Protein AF-A0A1Y3CU54-F1 (afdb_monomer)

Radius of gyration: 9.65 Å; Cα contacts (8 Å, |Δi|>4): 16; chains: 1; bounding box: 17×18×23 Å

Nearest PDB structures (foldseek):
  1tc3-assembly1_C  TM=9.726E-01  e=1.233E+00  Caenorhabditis elegans
  1xsv-assembly1_B  TM=5.739E-01  e=2.170E+00  Staphylococcus aureus
  6dvb-assembly1_F  TM=6.142E-01  e=5.064E+00  Mycobacterium tuberculosis H37Rv
  7lq4-assembly1_A  TM=6.008E-01  e=5.064E+00  Rubrobacter radiotolerans
  6dxo-assembly1_A  TM=5.950E-01  e=6.718E+00  Streptomyces venezuelae ATCC 10712

pLDDT: mean 86.63, std 10.96, range [49.41, 94.81]

Foldseek 3Di:
DCCVDDDPVLVVQVVVCVVVVDDLVVSCVVVVHDSD

St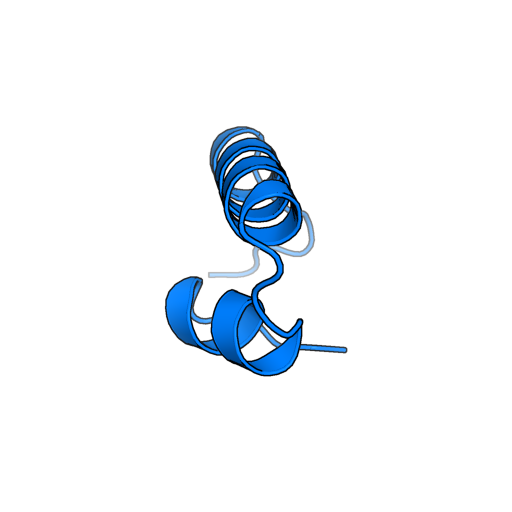ructure (mmCIF, N/CA/C/O backbone):
data_AF-A0A1Y3CU54-F1
#
_entry.id   AF-A0A1Y3CU54-F1
#
loop_
_atom_site.group_PDB
_atom_site.id
_atom_site.type_symbol
_atom_site.label_atom_id
_atom_site.label_alt_id
_atom_site.label_comp_id
_atom_site.label_asym_id
_atom_site.label_entity_id
_atom_site.label_seq_id
_atom_site.pdbx_PDB_ins_code
_atom_site.Cartn_x
_atom_site.Cartn_y
_atom_site.Cartn_z
_atom_site.occupancy
_atom_site.B_iso_or_equiv
_atom_site.auth_seq_id
_atom_site.auth_comp_id
_atom_site.auth_asym_id
_atom_site.auth_atom_id
_atom_site.pdbx_PDB_model_num
ATOM 1 N N . MET A 1 1 ? 6.128 -10.941 -15.838 1.00 49.41 1 MET A N 1
ATOM 2 C CA . MET A 1 1 ? 6.420 -9.551 -15.432 1.00 49.41 1 MET A CA 1
ATOM 3 C C . MET A 1 1 ? 7.154 -9.599 -14.105 1.00 49.41 1 MET A C 1
ATOM 5 O O . MET A 1 1 ? 6.548 -9.940 -13.102 1.00 49.41 1 MET A O 1
ATOM 9 N N . ASN A 1 2 ? 8.471 -9.398 -14.134 1.00 57.56 2 ASN A N 1
ATOM 10 C CA . ASN A 1 2 ? 9.368 -9.620 -12.999 1.00 57.56 2 ASN A CA 1
ATOM 11 C C . ASN A 1 2 ? 9.745 -8.251 -12.406 1.00 57.56 2 ASN A C 1
ATOM 13 O O . ASN A 1 2 ? 10.808 -7.711 -12.694 1.00 57.56 2 ASN A O 1
ATOM 17 N N . TYR A 1 3 ? 8.816 -7.621 -11.683 1.00 58.78 3 TYR A N 1
ATOM 18 C CA . TYR A 1 3 ? 9.044 -6.306 -11.073 1.00 58.78 3 TYR A CA 1
ATOM 19 C C . TYR A 1 3 ? 9.536 -6.482 -9.639 1.00 58.78 3 TYR A C 1
ATOM 21 O O . TYR A 1 3 ? 8.803 -6.275 -8.672 1.00 58.78 3 TYR A O 1
ATOM 29 N N . THR A 1 4 ? 10.803 -6.878 -9.516 1.00 72.81 4 THR A N 1
ATOM 30 C CA . THR A 1 4 ? 11.490 -7.073 -8.231 1.00 72.81 4 THR A CA 1
ATOM 31 C C . THR A 1 4 ? 11.454 -5.809 -7.365 1.00 72.81 4 THR A C 1
ATOM 33 O O . THR A 1 4 ? 11.487 -5.904 -6.144 1.00 72.81 4 THR A O 1
ATOM 36 N N . HIS A 1 5 ? 11.326 -4.622 -7.969 1.00 80.94 5 HIS A N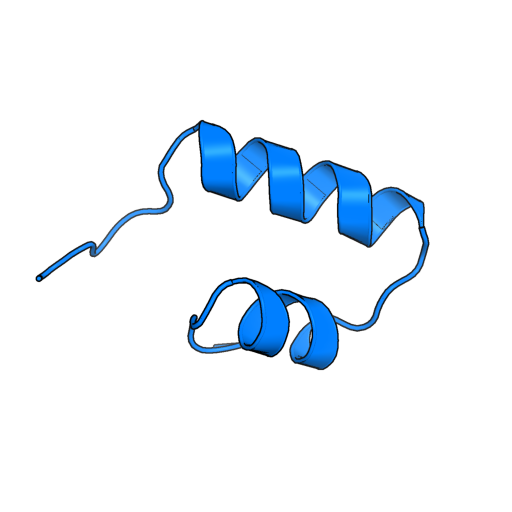 1
ATOM 37 C CA . HIS A 1 5 ? 11.296 -3.341 -7.262 1.00 80.94 5 HIS A CA 1
ATOM 38 C C . HIS A 1 5 ? 9.973 -2.593 -7.470 1.00 80.94 5 HIS A C 1
ATOM 40 O O . HIS A 1 5 ? 9.325 -2.705 -8.514 1.00 80.94 5 HIS A O 1
ATOM 46 N N . LEU A 1 6 ? 9.573 -1.819 -6.457 1.00 85.62 6 LEU A N 1
ATOM 47 C CA . LEU A 1 6 ? 8.469 -0.865 -6.555 1.00 85.62 6 LEU A CA 1
ATOM 48 C C . LEU A 1 6 ? 8.852 0.262 -7.513 1.00 85.62 6 LEU A C 1
ATOM 50 O O . LEU A 1 6 ? 9.907 0.890 -7.362 1.00 85.62 6 LEU A O 1
ATOM 54 N N . THR A 1 7 ? 7.978 0.532 -8.471 1.00 89.50 7 THR A N 1
ATOM 55 C CA . THR A 1 7 ? 8.052 1.723 -9.316 1.00 89.50 7 THR A CA 1
ATOM 56 C C . THR A 1 7 ? 7.818 2.984 -8.483 1.00 89.50 7 THR A C 1
ATOM 58 O O . THR A 1 7 ? 7.330 2.934 -7.352 1.00 89.50 7 THR A O 1
ATOM 61 N N . GLN A 1 8 ? 8.193 4.142 -9.024 1.00 89.75 8 GLN A N 1
ATOM 62 C CA . GLN A 1 8 ? 7.976 5.415 -8.339 1.00 89.75 8 GLN A CA 1
ATOM 63 C C . GLN A 1 8 ? 6.490 5.684 -8.076 1.00 89.75 8 GLN A C 1
ATOM 65 O O . GLN A 1 8 ? 6.146 6.097 -6.972 1.00 89.75 8 GLN A O 1
ATOM 70 N N . ASP A 1 9 ? 5.625 5.367 -9.037 1.00 90.25 9 ASP A N 1
ATOM 71 C CA . ASP A 1 9 ? 4.179 5.548 -8.908 1.00 90.25 9 ASP A CA 1
ATOM 72 C C . ASP A 1 9 ? 3.579 4.647 -7.827 1.00 90.25 9 ASP A C 1
ATOM 74 O O . ASP A 1 9 ? 2.804 5.116 -6.995 1.00 90.25 9 ASP A O 1
ATOM 78 N N . GLU A 1 10 ? 3.997 3.379 -7.760 1.00 89.56 10 GLU A N 1
ATOM 79 C CA . GLU A 1 10 ? 3.566 2.476 -6.687 1.00 89.56 10 GLU A CA 1
ATOM 80 C C . GLU A 1 10 ? 4.018 2.990 -5.314 1.00 89.56 10 GLU A C 1
ATOM 82 O O . GLU A 1 10 ? 3.239 2.959 -4.365 1.00 89.56 10 GLU A O 1
ATOM 87 N N . ARG A 1 11 ? 5.243 3.528 -5.194 1.00 91.75 11 ARG A N 1
ATOM 88 C CA . ARG A 1 11 ? 5.707 4.144 -3.937 1.00 91.75 11 ARG A CA 1
ATOM 89 C C . ARG A 1 11 ? 4.841 5.337 -3.537 1.00 91.75 11 ARG A C 1
ATOM 91 O O . ARG A 1 11 ? 4.493 5.455 -2.364 1.00 91.75 11 ARG A O 1
ATOM 98 N N . TYR A 1 12 ? 4.466 6.193 -4.488 1.00 94.81 12 TYR A N 1
ATOM 99 C CA . TYR A 1 12 ? 3.562 7.315 -4.223 1.00 94.81 12 TYR A CA 1
ATOM 100 C C . TYR A 1 12 ? 2.169 6.847 -3.797 1.00 94.81 12 TYR A C 1
ATOM 102 O O . TYR A 1 12 ? 1.622 7.378 -2.830 1.00 94.81 12 TYR A O 1
ATOM 110 N N . GLN A 1 13 ? 1.615 5.830 -4.460 1.00 92.44 13 GLN A N 1
ATOM 111 C CA . GLN A 1 13 ? 0.320 5.255 -4.092 1.00 92.44 13 GLN A CA 1
ATOM 112 C C . GLN A 1 13 ? 0.344 4.631 -2.695 1.00 92.44 13 GLN A C 1
ATOM 114 O O . GLN A 1 13 ? -0.566 4.888 -1.910 1.00 92.44 13 GLN A O 1
ATOM 119 N N . ILE A 1 14 ? 1.390 3.874 -2.345 1.00 93.00 14 ILE A N 1
ATOM 120 C CA . ILE A 1 14 ? 1.563 3.332 -0.987 1.00 93.00 14 ILE A CA 1
ATOM 121 C C . ILE A 1 14 ? 1.581 4.471 0.033 1.00 93.00 14 ILE A C 1
ATOM 123 O O . ILE A 1 14 ? 0.869 4.407 1.029 1.00 93.00 14 ILE A O 1
ATOM 127 N N . PHE A 1 15 ? 2.354 5.530 -0.222 1.00 93.81 15 PHE A N 1
ATOM 128 C CA . PHE A 1 15 ? 2.476 6.652 0.709 1.00 93.81 15 PHE A CA 1
ATOM 129 C C . PHE A 1 15 ? 1.150 7.400 0.905 1.00 93.81 15 PHE A C 1
ATOM 131 O O . PHE A 1 15 ? 0.819 7.780 2.026 1.00 93.81 15 PHE A O 1
ATOM 138 N N . ALA A 1 16 ? 0.372 7.588 -0.164 1.00 94.62 16 ALA A N 1
ATOM 139 C CA . ALA A 1 16 ? -0.958 8.186 -0.084 1.00 94.62 16 ALA A CA 1
ATOM 140 C C . ALA A 1 16 ? -1.917 7.318 0.746 1.00 94.62 16 ALA A C 1
ATOM 142 O O . ALA A 1 16 ? -2.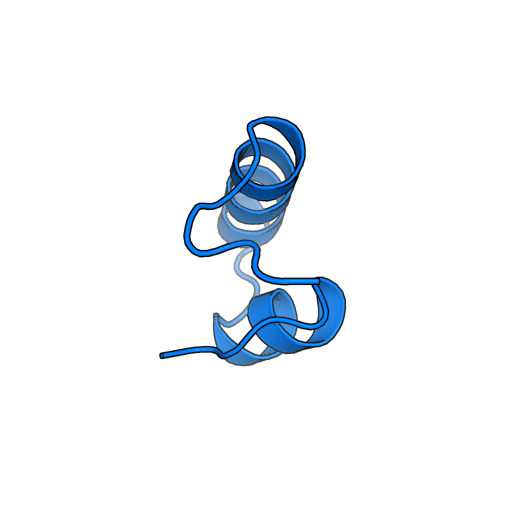561 7.820 1.661 1.00 94.62 16 ALA A O 1
ATOM 143 N N . LEU A 1 17 ? -1.946 6.008 0.491 1.00 93.69 17 LEU A N 1
ATOM 144 C CA . LEU A 1 17 ? -2.829 5.081 1.202 1.00 93.69 17 LEU A CA 1
ATOM 145 C C . LEU A 1 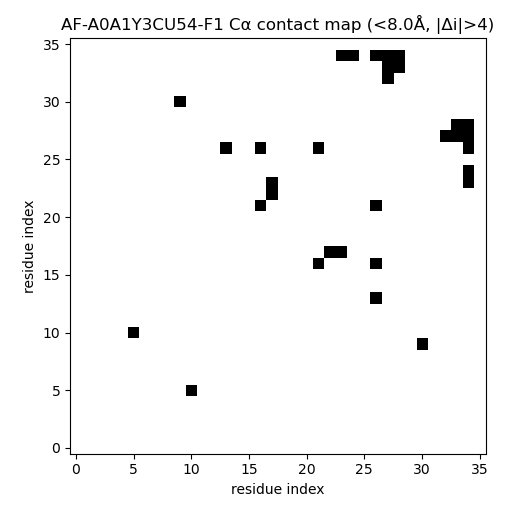17 ? -2.436 4.895 2.675 1.00 93.69 17 LEU A C 1
ATOM 147 O O . LEU A 1 17 ? -3.310 4.745 3.523 1.00 93.69 17 LEU A O 1
ATOM 151 N N . LEU A 1 18 ? -1.140 4.942 2.996 1.00 92.69 18 LEU A N 1
ATOM 152 C CA . LEU A 1 18 ? -0.665 4.935 4.381 1.00 92.69 18 LEU A CA 1
ATOM 153 C C . LEU A 1 18 ? -1.091 6.197 5.141 1.00 92.69 18 LEU A C 1
ATOM 155 O O . LEU A 1 18 ? -1.410 6.108 6.320 1.00 92.69 18 LEU A O 1
ATOM 159 N N . ARG A 1 19 ? -1.132 7.365 4.483 1.00 93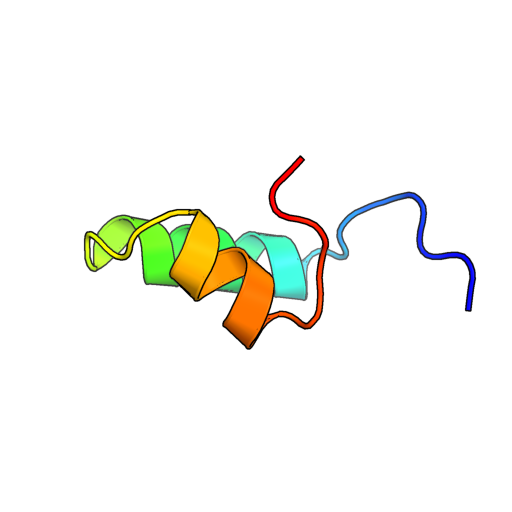.50 19 ARG A N 1
ATOM 160 C CA . ARG A 1 19 ? -1.633 8.608 5.100 1.00 93.50 19 ARG A CA 1
ATOM 161 C C . ARG A 1 19 ? -3.129 8.573 5.408 1.00 93.50 19 ARG A C 1
ATOM 163 O O . ARG A 1 19 ? -3.580 9.358 6.232 1.00 93.50 19 ARG A O 1
ATOM 170 N N . GLU A 1 20 ? -3.874 7.699 4.743 1.00 93.81 20 GLU A N 1
ATOM 171 C CA . GLU A 1 20 ? -5.305 7.468 4.969 1.00 93.81 20 GLU A CA 1
ATOM 172 C C . GLU A 1 20 ? -5.560 6.335 5.988 1.00 93.81 20 GLU A C 1
ATOM 174 O O . GLU A 1 20 ? -6.689 5.871 6.119 1.00 93.81 20 GLU A O 1
ATOM 179 N N . ASP A 1 21 ? -4.521 5.886 6.710 1.00 93.75 21 ASP A N 1
ATOM 180 C CA . ASP A 1 21 ? -4.573 4.818 7.722 1.00 93.75 21 ASP A CA 1
ATOM 181 C C . ASP A 1 21 ? -5.074 3.458 7.191 1.00 93.75 21 ASP A C 1
ATOM 183 O O . ASP A 1 21 ? -5.577 2.604 7.931 1.00 93.75 21 ASP A O 1
ATOM 187 N N . PHE A 1 22 ? -4.899 3.191 5.893 1.00 93.12 22 PHE A N 1
ATOM 188 C CA . PHE A 1 22 ? -5.224 1.876 5.353 1.00 93.12 22 PHE A CA 1
ATOM 189 C C . PHE A 1 22 ? -4.237 0.798 5.807 1.00 93.12 22 PHE A C 1
ATOM 191 O O . PHE A 1 22 ? -3.018 0.972 5.815 1.00 93.12 22 PHE A O 1
ATOM 198 N N . SER A 1 23 ? -4.773 -0.391 6.093 1.00 93.12 23 SER A N 1
ATOM 199 C CA . SER A 1 23 ? -3.952 -1.554 6.438 1.00 93.12 23 SER A CA 1
ATOM 200 C C . SER A 1 23 ? -3.022 -1.972 5.291 1.00 93.12 23 SER A C 1
ATOM 202 O O . SER A 1 23 ? -3.407 -1.966 4.120 1.00 93.12 23 SER A O 1
ATOM 204 N N . ILE A 1 24 ? -1.829 -2.462 5.634 1.00 90.62 24 ILE A N 1
ATOM 205 C CA . ILE A 1 24 ? -0.836 -2.962 4.665 1.00 90.62 24 ILE A CA 1
ATOM 206 C C . ILE A 1 24 ? -1.434 -4.046 3.750 1.00 90.62 24 ILE A C 1
ATOM 208 O O . ILE A 1 24 ? -1.176 -4.055 2.550 1.00 90.62 24 ILE A O 1
ATOM 212 N N . ARG A 1 25 ? -2.298 -4.923 4.285 1.00 92.81 25 ARG A N 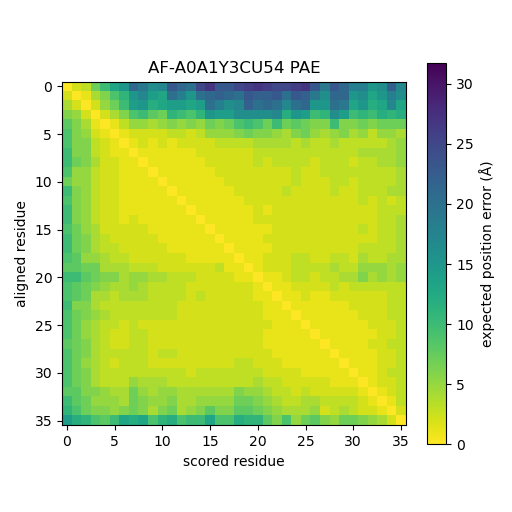1
ATOM 213 C CA . ARG A 1 25 ? -2.999 -5.955 3.497 1.00 92.81 25 ARG A CA 1
ATOM 214 C C . ARG A 1 25 ? -3.913 -5.357 2.432 1.00 92.81 25 ARG A C 1
ATOM 216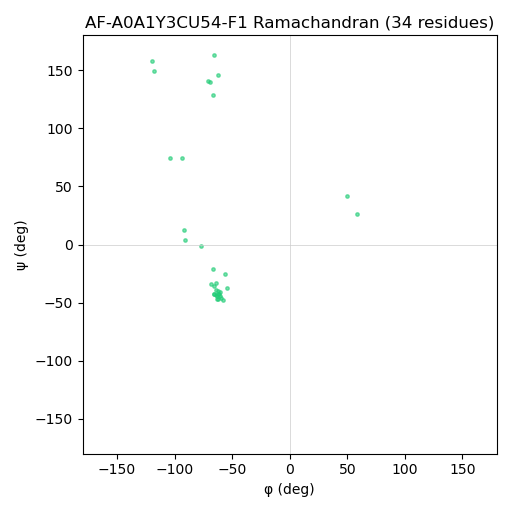 O O . ARG A 1 25 ? -3.939 -5.849 1.309 1.00 92.81 25 ARG A O 1
ATOM 223 N N . TYR A 1 26 ? -4.647 -4.305 2.786 1.00 92.62 26 TYR A N 1
ATOM 224 C CA . TYR A 1 26 ? -5.515 -3.602 1.847 1.00 92.62 26 TYR A CA 1
ATOM 225 C C . TYR A 1 26 ? -4.700 -2.913 0.747 1.00 92.62 26 TYR A C 1
ATOM 227 O O . TYR A 1 26 ? -5.045 -3.012 -0.428 1.00 92.62 26 TYR A O 1
ATOM 235 N N . ILE A 1 27 ? -3.586 -2.276 1.113 1.00 92.94 27 ILE A N 1
ATOM 236 C CA . ILE A 1 27 ? -2.682 -1.616 0.164 1.00 92.94 27 ILE A CA 1
ATOM 237 C C . ILE A 1 27 ? -2.078 -2.639 -0.807 1.00 92.94 27 ILE A C 1
ATOM 239 O O . ILE A 1 27 ? -2.122 -2.437 -2.018 1.00 92.94 27 ILE A O 1
ATOM 243 N N . ALA A 1 28 ? -1.581 -3.765 -0.294 1.00 91.69 28 ALA A N 1
ATOM 244 C CA . ALA A 1 28 ? -1.023 -4.843 -1.104 1.00 91.69 28 ALA A CA 1
ATOM 245 C 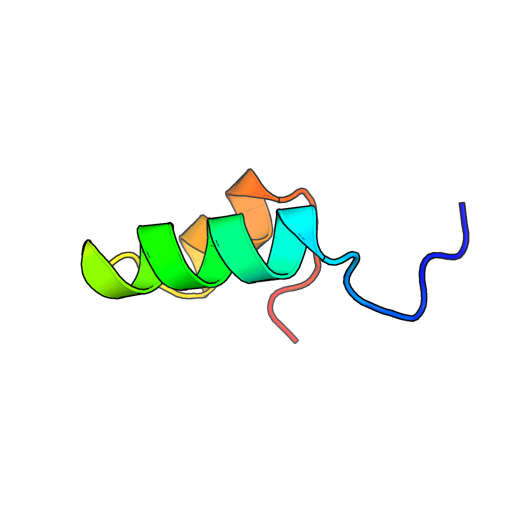C . ALA A 1 28 ? -2.060 -5.434 -2.074 1.00 91.69 28 ALA A C 1
ATOM 247 O O . ALA A 1 28 ? -1.780 -5.575 -3.263 1.00 91.69 28 ALA A O 1
ATOM 248 N N . TRP A 1 29 ? -3.286 -5.687 -1.598 1.00 91.50 29 TRP A N 1
ATOM 249 C CA . TRP A 1 29 ? -4.394 -6.138 -2.444 1.00 91.50 29 TRP A CA 1
ATOM 250 C 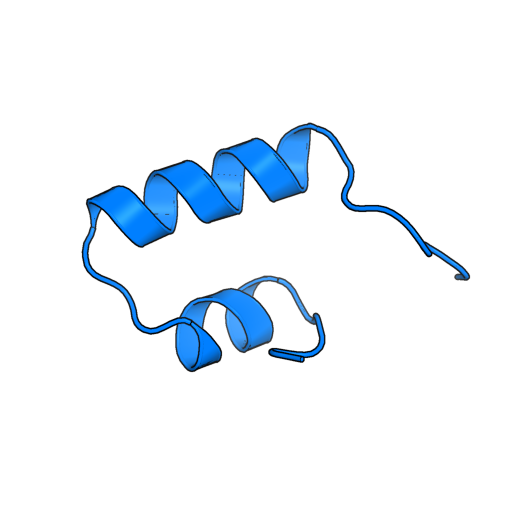C . TRP A 1 29 ? -4.717 -5.129 -3.554 1.00 91.50 29 TRP A C 1
ATOM 252 O O . TRP A 1 29 ? -4.822 -5.504 -4.721 1.00 91.50 29 TRP A O 1
ATOM 262 N N . ARG A 1 30 ? -4.801 -3.838 -3.212 1.00 90.19 30 ARG A N 1
ATOM 263 C CA . ARG A 1 30 ? -5.100 -2.757 -4.163 1.00 90.19 30 ARG A CA 1
ATOM 264 C C . ARG A 1 30 ? -4.016 -2.582 -5.229 1.00 90.19 30 ARG A C 1
ATOM 266 O O . ARG A 1 30 ? -4.338 -2.227 -6.358 1.00 90.19 30 ARG A O 1
ATOM 273 N N . LEU A 1 31 ? -2.756 -2.840 -4.882 1.00 88.75 31 LEU A N 1
ATOM 274 C CA . LEU A 1 31 ? -1.611 -2.754 -5.794 1.00 88.75 31 LEU A CA 1
ATOM 275 C C . LEU A 1 31 ? -1.302 -4.073 -6.510 1.00 88.75 31 LEU A C 1
ATOM 277 O O . LEU A 1 31 ? -0.315 -4.148 -7.237 1.00 88.75 31 LEU A O 1
ATOM 281 N N . ASN A 1 32 ? -2.120 -5.112 -6.307 1.00 88.25 32 ASN A N 1
ATOM 282 C CA . ASN A 1 32 ? -1.876 -6.462 -6.817 1.00 88.25 32 ASN A CA 1
ATOM 283 C C . ASN A 1 32 ? -0.448 -6.959 -6.497 1.00 88.25 32 ASN A C 1
ATOM 285 O O . ASN A 1 32 ? 0.254 -7.528 -7.336 1.00 88.25 32 ASN A O 1
ATOM 289 N N . ARG A 1 33 ? -0.002 -6.674 -5.269 1.00 83.56 33 ARG A N 1
ATOM 290 C CA . ARG A 1 33 ? 1.333 -6.963 -4.736 1.00 83.56 33 ARG A CA 1
ATOM 291 C C . ARG A 1 33 ? 1.223 -7.891 -3.529 1.00 83.56 33 ARG A C 1
ATOM 293 O O . ARG A 1 33 ? 0.194 -7.960 -2.859 1.00 83.56 33 ARG A O 1
ATOM 300 N N . SER A 1 34 ? 2.315 -8.592 -3.232 1.00 84.38 34 SER A N 1
ATOM 301 C CA . SER A 1 34 ? 2.434 -9.324 -1.971 1.00 84.38 34 SER A CA 1
ATOM 302 C C . SER A 1 34 ? 2.547 -8.337 -0.798 1.00 84.38 34 SER A C 1
ATOM 304 O O . SER A 1 34 ? 3.245 -7.333 -0.937 1.00 84.38 34 SER A O 1
ATOM 306 N N . PRO A 1 35 ? 1.900 -8.600 0.354 1.00 80.38 35 PRO A N 1
ATOM 307 C CA . PRO A 1 35 ? 2.057 -7.800 1.573 1.00 80.38 35 PRO A CA 1
ATOM 308 C C . PRO A 1 35 ? 3.369 -8.079 2.331 1.00 80.38 35 PRO A C 1
ATOM 310 O O . PRO A 1 35 ? 3.570 -7.502 3.397 1.00 80.38 35 PRO A O 1
ATOM 313 N N . SER A 1 36 ? 4.186 -9.012 1.828 1.00 72.56 36 SER A N 1
ATOM 314 C CA . SER A 1 36 ? 5.454 -9.483 2.406 1.00 72.56 36 SER A CA 1
ATOM 315 C C . SER A 1 36 ? 6.617 -8.532 2.170 1.00 72.56 36 SER A C 1
ATOM 317 O O . SER A 1 36 ? 6.770 -8.134 0.991 1.00 72.56 36 SER A O 1
#

Sequence (36 aa):
MNYTHLTQDERYQIFALLREDFSIRYIAWRLNRSPS

Mean predicted aligned error: 4.42 Å

Secondary structure (DSSP, 8-state):
----S--HHHHHHHHHHHHTT--HHHHHHHTT----

Solvent-accessible surface area (backbone atoms only — not comparable to full-atom values): 2346 Å² total; per-residue (Å²): 135,87,71,90,62,83,51,71,66,56,52,52,51,51,53,55,43,52,74,70,70,51,52,64,63,58,54,16,60,76,67,77,44,76,75,120